Protein AF-A0A7C6YYS9-F1 (afdb_monomer_lite)

Secondary structure (DSSP, 8-state):
-EEEE--S--EE-TTPPP--TT-EEEEE-TTS-EEEEP--GGGEE----SS--S--EEEEEETTEEEEEE--EEPPP--------------

Structure (mmCIF, N/CA/C/O backbone):
data_AF-A0A7C6YYS9-F1
#
_entry.id   AF-A0A7C6YYS9-F1
#
loop_
_atom_site.group_PDB
_atom_site.id
_atom_site.type_symbol
_atom_site.label_atom_id
_atom_site.label_alt_id
_atom_site.label_comp_id
_atom_site.label_asym_id
_atom_site.label_entity_id
_atom_site.label_seq_id
_atom_site.pdbx_PDB_ins_code
_atom_site.Cartn_x
_atom_site.Cartn_y
_atom_site.Cartn_z
_atom_site.occupancy
_atom_site.B_iso_or_equiv
_atom_site.auth_seq_id
_atom_site.auth_comp_id
_atom_site.auth_asym_id
_atom_site.auth_atom_id
_atom_site.pdbx_PDB_model_num
ATOM 1 N N . MET A 1 1 ? 10.013 -7.124 -6.662 1.00 92.75 1 MET A N 1
ATOM 2 C CA . MET A 1 1 ? 9.201 -5.982 -6.210 1.00 92.75 1 MET A CA 1
ATOM 3 C C . MET A 1 1 ? 9.396 -5.836 -4.717 1.00 92.75 1 MET A C 1
ATOM 5 O O . MET A 1 1 ? 9.497 -6.856 -4.042 1.00 92.75 1 MET A O 1
ATOM 9 N N . ALA A 1 2 ? 9.467 -4.609 -4.220 1.00 95.88 2 ALA A N 1
ATOM 10 C CA . ALA A 1 2 ? 9.618 -4.313 -2.803 1.00 95.88 2 ALA A CA 1
ATOM 11 C C . ALA A 1 2 ? 8.815 -3.066 -2.424 1.00 95.88 2 ALA A C 1
ATOM 13 O O . ALA A 1 2 ? 8.622 -2.181 -3.252 1.00 95.88 2 ALA A O 1
ATOM 14 N N . ILE A 1 3 ? 8.391 -2.981 -1.165 1.00 95.75 3 ILE A N 1
ATOM 15 C CA . ILE A 1 3 ? 7.929 -1.721 -0.572 1.00 95.75 3 ILE A CA 1
ATOM 16 C C . ILE A 1 3 ? 9.167 -0.994 -0.057 1.00 95.75 3 ILE A C 1
ATOM 18 O O . ILE A 1 3 ? 9.811 -1.459 0.883 1.00 95.75 3 ILE A O 1
ATOM 22 N N . THR A 1 4 ? 9.522 0.121 -0.687 1.00 96.19 4 THR A N 1
ATOM 23 C CA . THR A 1 4 ? 10.693 0.933 -0.313 1.00 96.19 4 THR A CA 1
ATOM 24 C C . THR A 1 4 ? 10.326 2.060 0.639 1.00 96.19 4 THR A C 1
ATOM 26 O O . THR A 1 4 ? 11.180 2.550 1.373 1.00 96.19 4 THR A O 1
ATOM 29 N N . THR A 1 5 ? 9.057 2.465 0.670 1.00 95.31 5 THR A N 1
ATOM 30 C CA . THR A 1 5 ? 8.520 3.395 1.668 1.00 95.31 5 THR A CA 1
ATOM 31 C C . THR A 1 5 ? 7.145 2.897 2.111 1.00 95.31 5 THR A C 1
ATOM 33 O O . THR A 1 5 ? 6.265 2.734 1.267 1.00 95.31 5 THR A O 1
ATOM 36 N N . PRO A 1 6 ? 6.937 2.596 3.405 1.00 92.31 6 PRO A N 1
ATOM 37 C CA . PRO A 1 6 ? 5.614 2.251 3.920 1.00 92.31 6 PRO A CA 1
ATOM 38 C C . PRO A 1 6 ? 4.643 3.436 3.845 1.00 92.31 6 PRO A C 1
ATOM 40 O O . PRO A 1 6 ? 5.070 4.588 3.847 1.00 92.31 6 PRO A O 1
ATOM 43 N N . ALA A 1 7 ? 3.336 3.161 3.863 1.00 93.44 7 ALA A N 1
ATOM 44 C CA . ALA A 1 7 ? 2.331 4.212 4.030 1.00 93.44 7 ALA A CA 1
ATOM 45 C C . ALA A 1 7 ? 2.574 5.018 5.317 1.00 93.44 7 ALA A C 1
ATOM 47 O O . ALA A 1 7 ? 2.955 4.463 6.353 1.00 93.44 7 ALA A O 1
ATOM 48 N N . VAL A 1 8 ? 2.300 6.323 5.263 1.00 93.25 8 VAL A N 1
ATOM 49 C CA . VAL A 1 8 ? 2.485 7.228 6.410 1.00 93.25 8 VAL A CA 1
ATOM 50 C C . VAL A 1 8 ? 1.529 6.868 7.549 1.00 93.25 8 VAL A C 1
ATOM 52 O O . VAL A 1 8 ? 1.904 6.885 8.725 1.00 93.25 8 VAL A O 1
ATOM 55 N N . LYS A 1 9 ? 0.284 6.517 7.212 1.00 91.06 9 LYS A N 1
ATOM 56 C CA . LYS A 1 9 ? -0.737 6.165 8.196 1.00 91.06 9 LYS A CA 1
ATOM 57 C C . LYS A 1 9 ? -0.586 4.708 8.635 1.00 91.06 9 LYS A C 1
ATOM 59 O O . LYS A 1 9 ? -0.798 3.779 7.862 1.00 91.06 9 LYS A O 1
ATOM 64 N N . THR A 1 10 ? -0.266 4.520 9.913 1.00 87.62 10 THR A N 1
ATOM 65 C CA . THR A 1 10 ? -0.071 3.195 10.536 1.00 87.62 10 THR A CA 1
ATOM 66 C C . THR A 1 10 ? -1.067 2.893 11.656 1.00 87.62 10 THR A C 1
ATOM 68 O O . THR A 1 10 ? -1.161 1.748 12.104 1.00 87.62 10 THR A O 1
ATOM 71 N N . GLU A 1 11 ? -1.840 3.897 12.079 1.00 86.88 11 GLU A N 1
ATOM 72 C CA . GLU A 1 11 ? -2.897 3.773 13.080 1.00 86.88 11 GLU A CA 1
ATOM 73 C C . GLU A 1 11 ? -4.269 4.024 12.463 1.00 86.88 11 GLU A C 1
ATOM 75 O O . GLU A 1 11 ? -4.467 5.018 11.760 1.00 86.88 11 GLU A O 1
ATOM 80 N N . TYR A 1 12 ? -5.226 3.153 12.780 1.00 88.69 12 TYR A N 1
ATOM 81 C CA . TYR A 1 12 ? -6.590 3.231 12.261 1.00 88.69 12 TYR A CA 1
ATOM 82 C C . TYR A 1 12 ? -7.623 3.159 13.386 1.00 88.69 12 TYR A C 1
ATOM 84 O O . TYR A 1 12 ? -7.399 2.550 14.439 1.00 88.69 12 TYR A O 1
ATOM 92 N N . LYS A 1 13 ? -8.779 3.787 13.170 1.00 89.25 13 LYS A N 1
ATOM 93 C CA . LYS A 1 13 ? -9.986 3.533 13.970 1.00 89.25 13 LYS A CA 1
ATOM 94 C C . LYS A 1 13 ? -10.816 2.435 13.310 1.00 89.25 13 LYS A C 1
ATOM 96 O O . LYS A 1 13 ? -10.738 2.225 12.102 1.00 89.25 13 LYS A O 1
ATOM 101 N N . VAL A 1 14 ? -11.641 1.765 14.111 1.00 89.19 14 VAL A N 1
ATOM 102 C CA . VAL A 1 14 ? -12.622 0.800 13.598 1.00 89.19 14 VAL A CA 1
ATOM 103 C C . VAL A 1 14 ? -13.539 1.494 12.586 1.00 89.19 14 VAL A C 1
ATOM 105 O O . VAL A 1 14 ? -14.056 2.575 12.871 1.00 89.19 14 VAL A O 1
ATOM 108 N N . GLY A 1 15 ? -13.707 0.876 11.417 1.00 90.94 15 GLY A N 1
ATOM 109 C CA . GLY A 1 15 ? -14.503 1.383 10.300 1.00 90.94 15 GLY A CA 1
ATOM 110 C C . GLY A 1 15 ? -13.806 2.408 9.398 1.00 90.94 15 GLY A C 1
ATOM 111 O O . GLY A 1 15 ? -14.419 2.858 8.434 1.00 90.94 15 GLY A O 1
ATOM 112 N N . GLU A 1 16 ? -12.552 2.796 9.666 1.00 92.81 16 GLU A N 1
ATOM 113 C CA . GLU A 1 16 ? -11.798 3.635 8.724 1.00 92.81 16 GLU A CA 1
ATOM 114 C C . GLU A 1 16 ? -11.394 2.852 7.471 1.00 92.81 16 GLU A C 1
ATOM 116 O O . GLU A 1 16 ? -11.135 1.648 7.517 1.00 92.81 16 GLU A O 1
ATOM 121 N N 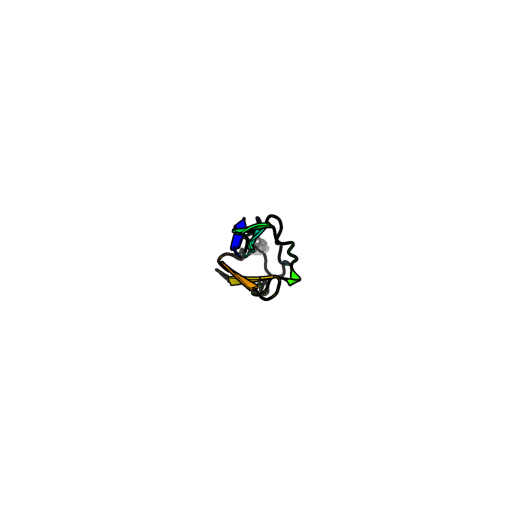. THR A 1 17 ? -11.305 3.566 6.351 1.00 94.69 17 THR A N 1
ATOM 122 C CA . THR A 1 17 ? -10.807 3.046 5.077 1.00 94.69 17 THR A CA 1
ATOM 123 C C . THR A 1 17 ? -9.283 3.055 5.047 1.00 94.69 17 THR A C 1
ATOM 125 O O . THR A 1 17 ? -8.658 3.943 5.632 1.00 94.69 17 THR A O 1
ATOM 128 N N . LEU A 1 18 ? -8.690 2.092 4.337 1.00 94.75 18 LEU A N 1
ATOM 129 C CA . LEU A 1 18 ? -7.249 2.034 4.105 1.00 94.75 18 LEU A CA 1
ATOM 130 C C . LEU A 1 18 ? -6.757 3.316 3.411 1.00 94.75 18 LEU A C 1
ATOM 132 O O . LEU A 1 18 ? -7.351 3.766 2.434 1.00 94.75 18 LEU A O 1
ATOM 136 N N . ASP A 1 19 ? -5.656 3.870 3.912 1.00 95.44 19 ASP A N 1
ATOM 137 C CA . ASP A 1 19 ? -4.953 5.012 3.335 1.00 95.44 19 ASP A CA 1
ATOM 138 C C . ASP A 1 19 ? -3.508 4.604 3.030 1.00 95.44 19 ASP A C 1
ATOM 140 O O . ASP A 1 19 ? -2.713 4.321 3.930 1.00 95.44 19 ASP A O 1
ATOM 144 N N . ILE A 1 20 ? -3.180 4.554 1.740 1.00 96.00 20 ILE A N 1
ATOM 145 C CA . ILE A 1 20 ? -1.849 4.179 1.251 1.00 96.00 20 ILE A CA 1
ATOM 146 C C . ILE A 1 20 ? -0.969 5.392 0.932 1.00 96.00 20 ILE A C 1
ATOM 148 O O . ILE A 1 20 ? 0.086 5.236 0.321 1.00 96.00 20 ILE A O 1
ATOM 152 N N . THR A 1 21 ? -1.372 6.603 1.326 1.00 96.50 21 THR A N 1
ATOM 153 C CA . THR A 1 21 ? -0.614 7.826 1.041 1.00 96.50 21 THR A CA 1
ATOM 154 C C . THR A 1 21 ? 0.829 7.708 1.541 1.00 96.50 21 THR A C 1
ATOM 156 O O . THR A 1 21 ? 1.095 7.337 2.691 1.00 96.50 21 THR A O 1
ATOM 159 N N . GLY A 1 22 ? 1.771 8.022 0.650 1.00 95.56 22 GLY A N 1
ATOM 160 C CA . GLY A 1 22 ? 3.213 7.928 0.887 1.00 95.56 22 GLY A CA 1
ATOM 161 C C . GLY A 1 22 ? 3.810 6.528 0.714 1.00 95.56 22 GLY A C 1
ATOM 162 O O . GLY A 1 22 ? 5.026 6.393 0.815 1.00 95.56 22 GLY A O 1
ATOM 163 N N . MET A 1 23 ? 3.002 5.500 0.431 1.00 96.06 23 MET A N 1
ATOM 164 C CA . MET A 1 23 ? 3.534 4.185 0.083 1.00 96.06 23 MET A CA 1
ATOM 165 C C . MET A 1 23 ? 4.240 4.244 -1.275 1.00 96.06 23 MET A C 1
ATOM 167 O O . MET A 1 23 ? 3.650 4.672 -2.264 1.00 96.06 23 MET A O 1
ATOM 171 N N . VAL A 1 24 ? 5.481 3.760 -1.320 1.00 97.12 24 VAL A N 1
ATOM 172 C CA . VAL A 1 24 ? 6.260 3.599 -2.553 1.00 97.12 24 VAL A CA 1
ATOM 173 C C . VAL A 1 24 ? 6.605 2.130 -2.730 1.00 97.12 24 VAL A C 1
ATOM 175 O O . VAL A 1 24 ? 7.173 1.487 -1.838 1.00 97.12 24 VAL A O 1
ATOM 178 N N . VAL A 1 25 ? 6.259 1.606 -3.901 1.00 97.62 25 VAL A N 1
ATOM 179 C CA . VAL A 1 25 ? 6.554 0.240 -4.329 1.00 97.62 25 VAL A CA 1
ATOM 180 C C . VAL A 1 25 ? 7.475 0.313 -5.530 1.00 97.62 25 VAL A C 1
ATOM 182 O O . VAL A 1 25 ? 7.228 1.091 -6.444 1.00 97.62 25 VAL A O 1
ATOM 185 N N . THR A 1 26 ? 8.534 -0.493 -5.540 1.00 97.69 26 THR A N 1
ATOM 186 C CA . THR A 1 26 ? 9.473 -0.551 -6.660 1.00 97.69 26 THR A CA 1
ATOM 187 C C . THR 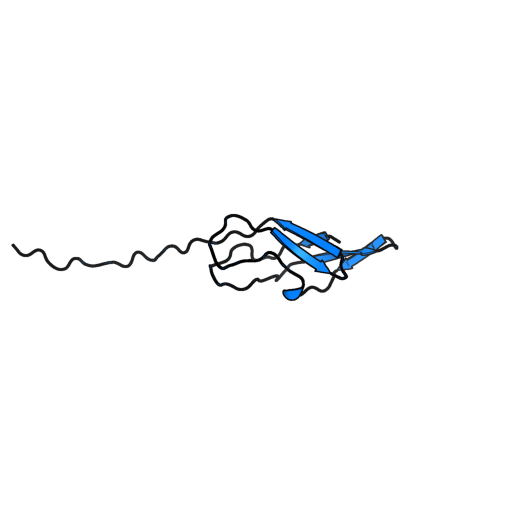A 1 26 ? 9.545 -1.935 -7.285 1.00 97.69 26 THR A C 1
ATOM 189 O O . THR A 1 26 ? 9.599 -2.966 -6.600 1.00 97.69 26 THR A O 1
ATOM 192 N N . GLY A 1 27 ? 9.566 -1.964 -8.614 1.00 96.69 27 GLY A N 1
ATOM 193 C CA . GLY A 1 27 ? 9.894 -3.127 -9.422 1.00 96.69 27 GLY A CA 1
ATOM 194 C C . GLY A 1 27 ? 11.385 -3.179 -9.733 1.00 96.69 27 GLY A C 1
ATOM 195 O O . GLY A 1 27 ? 12.030 -2.151 -9.927 1.00 96.69 27 GLY A O 1
ATOM 196 N N . THR A 1 28 ? 11.929 -4.393 -9.806 1.00 94.81 28 TH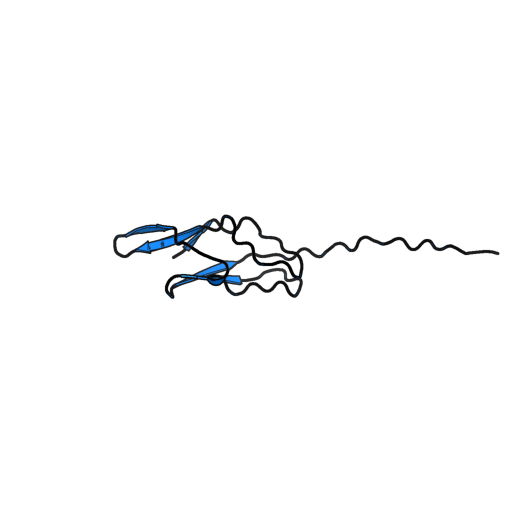R A N 1
ATOM 197 C CA . THR A 1 28 ? 13.267 -4.662 -10.349 1.00 94.81 28 THR A CA 1
ATOM 198 C C . THR A 1 28 ? 13.087 -5.497 -11.606 1.00 94.81 28 THR A C 1
ATOM 200 O O . THR A 1 28 ? 12.414 -6.534 -11.563 1.00 94.81 28 THR A O 1
ATOM 203 N N . TYR A 1 29 ? 13.650 -5.025 -12.712 1.00 92.88 29 TYR A N 1
ATOM 204 C CA . TYR A 1 29 ? 13.445 -5.578 -14.047 1.00 92.88 29 TYR A CA 1
ATOM 205 C C . TYR A 1 29 ? 14.657 -6.402 -14.501 1.00 92.88 29 TYR A C 1
ATOM 207 O O . TYR A 1 29 ? 15.711 -6.388 -13.867 1.00 92.88 29 TYR A O 1
ATOM 215 N N . SER A 1 30 ? 14.509 -7.163 -15.590 1.00 95.06 30 SER A N 1
ATOM 216 C CA . SER A 1 30 ? 15.572 -8.040 -16.110 1.00 95.06 30 SER A CA 1
ATOM 217 C C . SER A 1 30 ? 16.817 -7.280 -16.571 1.00 95.06 30 SER A C 1
ATOM 219 O O . SER A 1 30 ? 17.911 -7.831 -16.553 1.00 95.06 30 SER A O 1
ATOM 221 N N . ASP A 1 31 ? 16.656 -6.015 -16.960 1.00 96.12 31 ASP A N 1
ATOM 222 C CA . ASP A 1 31 ? 17.745 -5.088 -17.290 1.00 96.12 31 ASP A CA 1
ATOM 223 C C . ASP A 1 31 ? 18.396 -4.456 -16.044 1.00 96.12 31 ASP A C 1
ATOM 225 O O . ASP A 1 31 ? 19.218 -3.553 -16.161 1.00 96.12 31 ASP A O 1
ATOM 229 N N . SER A 1 32 ? 18.044 -4.933 -14.845 1.00 95.25 32 SER A N 1
ATOM 230 C CA . SER A 1 32 ? 18.455 -4.395 -13.543 1.00 95.25 32 SER A CA 1
ATOM 231 C C . SER A 1 32 ? 17.958 -2.977 -13.240 1.00 95.25 32 SER A C 1
ATOM 233 O O . SER A 1 32 ? 18.318 -2.422 -12.201 1.00 95.25 32 SER A O 1
ATOM 235 N N . SER A 1 33 ? 17.106 -2.388 -14.087 1.00 97.38 33 SER A N 1
ATOM 236 C CA . SER A 1 33 ? 16.482 -1.106 -13.771 1.00 97.38 33 SER A CA 1
ATOM 237 C C . SER A 1 33 ? 15.521 -1.244 -12.588 1.00 97.38 33 SER A C 1
ATOM 239 O O . SER A 1 33 ? 14.895 -2.290 -12.371 1.00 97.38 33 SER A O 1
ATOM 241 N N . ILE A 1 34 ? 15.422 -0.168 -11.807 1.00 96.94 34 ILE A N 1
ATOM 242 C CA . ILE A 1 34 ? 14.480 -0.032 -10.697 1.00 96.94 34 ILE A CA 1
ATOM 243 C C . ILE A 1 34 ? 13.521 1.097 -11.050 1.00 96.94 34 ILE A C 1
ATOM 245 O O . ILE A 1 34 ? 13.961 2.187 -11.418 1.00 96.94 34 ILE A O 1
ATOM 249 N N . LYS A 1 35 ? 12.218 0.832 -10.954 1.00 97.25 35 LYS A N 1
ATOM 250 C CA . LYS A 1 35 ? 11.167 1.820 -11.221 1.00 97.25 35 LYS A CA 1
ATOM 251 C C . LYS A 1 35 ? 10.123 1.785 -10.121 1.00 97.25 35 LYS A C 1
ATOM 253 O O . LYS A 1 35 ? 9.892 0.731 -9.533 1.00 97.25 35 LYS A O 1
ATOM 258 N N . GLU A 1 36 ? 9.516 2.933 -9.854 1.00 97.81 36 GLU A N 1
ATOM 259 C CA . GLU A 1 36 ? 8.326 3.002 -9.013 1.00 97.81 36 GLU A CA 1
ATOM 260 C C . GLU A 1 36 ? 7.125 2.433 -9.765 1.00 97.81 36 GLU A C 1
ATOM 262 O O . GLU A 1 36 ? 6.919 2.721 -10.945 1.00 97.81 36 GLU A O 1
ATOM 267 N N . GLU A 1 37 ? 6.346 1.621 -9.062 1.00 97.62 37 GLU A N 1
ATOM 268 C CA . GLU A 1 37 ? 5.102 1.058 -9.558 1.00 97.62 37 GLU A CA 1
ATOM 269 C C . GLU A 1 37 ? 3.938 1.949 -9.132 1.00 97.62 37 GLU A C 1
ATOM 271 O O . GLU A 1 37 ? 3.840 2.363 -7.973 1.00 97.62 37 GLU A O 1
ATOM 276 N N . THR A 1 38 ? 3.025 2.227 -10.062 1.00 96.69 38 THR A N 1
ATOM 277 C CA . THR A 1 38 ? 1.779 2.922 -9.722 1.00 96.69 38 THR A CA 1
ATOM 278 C C . THR A 1 38 ? 0.852 1.948 -9.005 1.00 96.69 38 THR A C 1
ATOM 280 O O . THR A 1 38 ? 0.507 0.903 -9.552 1.00 96.69 38 THR A O 1
ATOM 283 N N . ILE A 1 39 ? 0.436 2.299 -7.790 1.00 97.19 39 ILE A N 1
ATOM 284 C CA . ILE A 1 39 ? -0.460 1.482 -6.969 1.00 97.19 39 ILE A CA 1
ATOM 285 C C . ILE A 1 39 ? -1.702 2.264 -6.551 1.00 97.19 39 ILE A C 1
ATOM 287 O O . ILE A 1 39 ? -1.684 3.484 -6.390 1.00 97.19 39 ILE A O 1
ATOM 291 N N . THR A 1 40 ? -2.781 1.527 -6.334 1.00 97.69 40 THR A N 1
ATOM 292 C CA . THR A 1 40 ? -4.046 2.003 -5.775 1.00 97.69 40 THR A CA 1
ATOM 293 C C . THR A 1 40 ? -4.445 1.122 -4.592 1.00 97.69 40 THR A C 1
ATOM 295 O O . THR A 1 40 ? -3.823 0.090 -4.333 1.00 97.69 40 THR A O 1
ATOM 298 N N . VAL A 1 41 ? -5.492 1.513 -3.862 1.00 97.12 41 VAL A N 1
ATOM 299 C CA . VAL A 1 41 ? -6.026 0.712 -2.747 1.00 97.12 41 VAL A CA 1
ATOM 300 C C . VAL A 1 41 ? -6.453 -0.686 -3.212 1.00 97.12 41 VAL A C 1
ATOM 302 O O . VAL A 1 41 ? -6.249 -1.643 -2.473 1.00 97.12 41 V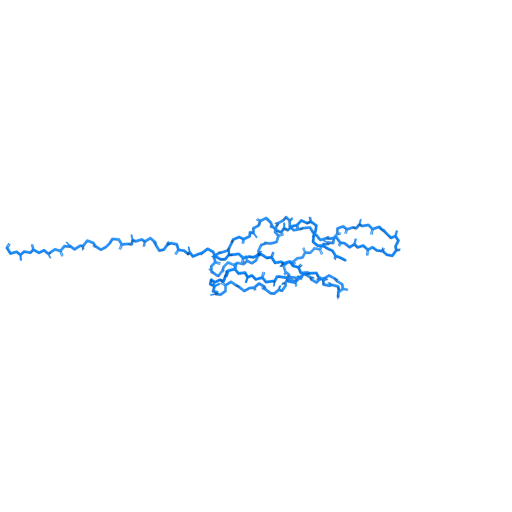AL A O 1
ATOM 305 N N . ASP A 1 42 ? -6.932 -0.832 -4.451 1.00 97.62 42 ASP A N 1
ATOM 306 C CA . ASP A 1 42 ? -7.362 -2.119 -5.020 1.00 97.62 42 ASP A CA 1
ATOM 307 C C . ASP A 1 42 ? -6.203 -3.113 -5.202 1.00 97.62 42 ASP A C 1
ATOM 309 O O . ASP A 1 42 ? -6.411 -4.324 -5.264 1.00 97.62 42 ASP A O 1
ATOM 313 N N . ASN A 1 43 ? -4.960 -2.623 -5.245 1.00 97.81 43 ASN A N 1
ATOM 314 C CA . ASN A 1 43 ? -3.775 -3.478 -5.257 1.00 97.81 43 ASN A CA 1
ATOM 315 C C . ASN A 1 43 ? -3.472 -4.082 -3.878 1.00 97.81 43 ASN A C 1
ATOM 317 O O . ASN A 1 43 ? -2.605 -4.954 -3.787 1.00 97.81 43 ASN A O 1
ATOM 321 N N . VAL A 1 44 ? -4.128 -3.616 -2.809 1.00 96.44 44 VAL A N 1
ATOM 322 C CA . VAL A 1 44 ? -3.813 -3.972 -1.425 1.00 96.44 44 VAL A CA 1
ATOM 323 C C . VAL A 1 44 ? -4.907 -4.842 -0.817 1.00 96.44 44 VAL A C 1
ATOM 325 O O . VAL A 1 44 ? -6.081 -4.494 -0.791 1.00 96.44 44 VAL A O 1
ATOM 328 N N . THR A 1 45 ? -4.501 -5.977 -0.257 1.00 96.81 45 THR A N 1
ATOM 329 C CA . THR A 1 45 ? -5.384 -6.914 0.451 1.00 96.81 45 THR A CA 1
ATOM 330 C C . THR A 1 45 ? -4.876 -7.172 1.868 1.00 96.81 45 THR A C 1
ATOM 332 O O . THR A 1 45 ? -3.736 -6.841 2.197 1.00 96.81 45 THR A O 1
ATOM 335 N N . GLY A 1 46 ? -5.721 -7.757 2.722 1.00 93.88 46 GLY A N 1
ATOM 336 C CA . GLY A 1 46 ? -5.383 -8.065 4.120 1.00 93.88 46 GLY A CA 1
ATOM 337 C C . GLY A 1 46 ? -5.660 -6.933 5.114 1.00 93.88 46 GLY A C 1
ATOM 338 O O . GLY A 1 46 ? -5.339 -7.070 6.290 1.00 93.88 46 GLY A O 1
ATOM 339 N N . PHE A 1 47 ? -6.260 -5.827 4.661 1.00 93.31 47 PHE A N 1
ATOM 340 C CA . PHE A 1 47 ? -6.756 -4.774 5.542 1.00 93.31 47 PHE A CA 1
ATOM 341 C C . PHE A 1 47 ? -8.182 -5.089 6.000 1.00 93.31 47 PHE A C 1
ATOM 343 O O . PHE A 1 47 ? -9.100 -5.110 5.183 1.00 93.31 47 PHE A O 1
ATOM 350 N N . ASP A 1 48 ? -8.372 -5.268 7.303 1.00 91.94 48 ASP A N 1
ATOM 351 C CA . ASP A 1 48 ? -9.680 -5.355 7.950 1.00 91.94 48 ASP A CA 1
ATOM 352 C C . ASP A 1 48 ? -9.748 -4.360 9.116 1.00 91.94 48 ASP A C 1
ATOM 354 O O . ASP A 1 48 ? -8.972 -4.438 10.068 1.00 91.94 48 ASP A O 1
ATOM 358 N N . SER A 1 49 ? -10.660 -3.390 9.032 1.00 91.75 49 SER A N 1
ATOM 359 C CA . SER A 1 49 ? -10.913 -2.401 10.085 1.00 91.75 49 SER A CA 1
ATOM 360 C C . SER A 1 49 ? -12.192 -2.662 10.880 1.00 91.75 49 SER A C 1
ATOM 362 O O . SER A 1 49 ? -12.663 -1.769 11.585 1.00 91.75 49 SER A O 1
ATOM 364 N N . SER A 1 50 ? -12.765 -3.866 10.812 1.00 90.75 50 SER A N 1
ATOM 365 C CA . SER A 1 50 ? -13.989 -4.227 11.539 1.00 90.75 50 SER A CA 1
ATOM 366 C C . SER A 1 50 ? -13.791 -4.349 13.054 1.00 90.75 50 SER A C 1
ATOM 368 O O . SER A 1 50 ? -14.738 -4.157 13.821 1.00 90.75 50 SER A O 1
ATOM 370 N N . ALA A 1 51 ? -12.564 -4.622 13.508 1.00 86.88 51 ALA A N 1
ATOM 371 C CA . ALA A 1 51 ? -12.235 -4.802 14.917 1.00 86.88 51 ALA A CA 1
ATOM 372 C C . ALA A 1 51 ? -10.840 -4.271 15.272 1.00 86.88 51 ALA A C 1
ATOM 374 O O . ALA A 1 51 ? -9.981 -4.053 14.421 1.00 86.88 51 ALA A O 1
ATOM 375 N N . VAL A 1 52 ? -10.604 -4.069 16.571 1.00 85.81 52 VAL A N 1
ATOM 376 C CA . VAL A 1 52 ? -9.275 -3.702 17.070 1.00 85.81 52 VAL A CA 1
ATOM 377 C C . VAL A 1 52 ? -8.371 -4.930 17.028 1.00 85.81 52 VAL A C 1
ATOM 379 O O . VAL A 1 52 ? -8.612 -5.895 17.749 1.00 85.81 52 VAL A O 1
ATOM 382 N N . VAL A 1 53 ? -7.298 -4.855 16.245 1.00 85.69 53 VAL A N 1
ATOM 383 C CA . VAL A 1 53 ? -6.232 -5.861 16.198 1.00 85.69 53 VAL A CA 1
ATOM 384 C C . VAL A 1 53 ? -4.862 -5.196 16.361 1.00 85.69 53 VAL A C 1
ATOM 386 O O . VAL A 1 53 ? -4.674 -4.027 16.013 1.00 85.69 53 VAL A O 1
ATOM 389 N N . ALA A 1 54 ? -3.922 -5.926 16.966 1.00 81.31 54 ALA A N 1
ATOM 390 C CA . ALA A 1 54 ? -2.573 -5.433 17.229 1.00 81.31 54 ALA A CA 1
ATOM 391 C C . ALA A 1 54 ? -1.724 -5.352 15.954 1.00 81.31 54 ALA A C 1
ATOM 393 O O . ALA A 1 54 ? -0.914 -4.442 15.826 1.00 81.31 54 ALA A O 1
ATOM 394 N N . GLU A 1 55 ? -1.908 -6.285 15.018 1.00 85.94 55 GLU A N 1
ATOM 395 C CA . GLU A 1 55 ? -1.160 -6.331 13.765 1.00 85.94 55 GLU A CA 1
ATOM 396 C C . GLU A 1 55 ? -2.014 -6.898 12.630 1.00 85.94 55 GLU A C 1
ATOM 398 O O . GLU A 1 55 ? -2.811 -7.812 12.835 1.00 85.94 55 GLU A O 1
ATOM 403 N N . GLN A 1 56 ? -1.791 -6.389 11.418 1.00 89.31 56 GLN A N 1
ATOM 404 C CA . GLN A 1 56 ? -2.273 -6.980 10.172 1.00 89.31 56 GLN A CA 1
ATOM 405 C C . GLN A 1 56 ? -1.134 -7.077 9.161 1.00 89.31 56 GLN A C 1
ATOM 407 O O . GLN A 1 56 ? -0.187 -6.279 9.184 1.00 89.31 56 GLN A O 1
ATOM 412 N N . ILE A 1 57 ? -1.246 -8.058 8.269 1.00 92.06 57 ILE A N 1
ATOM 413 C CA . ILE A 1 57 ? -0.346 -8.233 7.133 1.00 92.06 57 ILE A CA 1
ATOM 414 C C . ILE A 1 57 ? -1.072 -7.710 5.905 1.00 92.06 57 ILE A C 1
ATOM 416 O O . ILE A 1 57 ? -2.096 -8.267 5.518 1.00 92.06 57 ILE A O 1
ATOM 420 N N . LEU A 1 58 ? -0.520 -6.670 5.285 1.00 94.00 58 LEU A N 1
ATOM 421 C CA . LEU A 1 58 ? -1.010 -6.216 3.992 1.00 94.00 58 LEU A CA 1
ATOM 422 C C . LEU A 1 58 ? -0.202 -6.862 2.875 1.00 94.00 58 LEU A C 1
ATOM 424 O O . LEU A 1 58 ? 1.026 -6.952 2.961 1.00 94.00 58 LEU A O 1
ATOM 428 N N . THR A 1 59 ? -0.900 -7.273 1.821 1.00 96.19 59 THR A N 1
ATOM 429 C CA . THR A 1 59 ? -0.301 -7.793 0.590 1.00 96.19 59 THR A CA 1
ATOM 430 C C . THR A 1 59 ? -0.582 -6.825 -0.544 1.00 96.19 59 THR A C 1
ATOM 432 O O . THR A 1 59 ? -1.743 -6.557 -0.840 1.00 96.19 59 THR A O 1
ATOM 435 N N . VAL A 1 60 ? 0.474 -6.330 -1.185 1.00 97.25 60 VAL A N 1
ATOM 436 C CA . VAL A 1 60 ? 0.387 -5.496 -2.387 1.00 97.25 60 VAL A CA 1
ATOM 437 C C . VAL A 1 60 ? 0.645 -6.365 -3.611 1.00 97.25 60 VAL A C 1
ATOM 439 O O . VAL A 1 60 ? 1.648 -7.081 -3.644 1.00 97.25 60 VAL A O 1
ATOM 442 N N . THR A 1 61 ? -0.240 -6.290 -4.605 1.00 97.62 61 THR A N 1
ATOM 443 C CA . THR A 1 61 ? -0.149 -7.042 -5.863 1.00 97.62 61 THR A CA 1
ATOM 444 C C . THR A 1 61 ? -0.072 -6.100 -7.060 1.00 97.62 61 THR A C 1
ATOM 446 O O . THR A 1 61 ? -0.990 -5.313 -7.289 1.00 97.62 61 THR A O 1
ATOM 449 N N . VAL A 1 62 ? 0.996 -6.221 -7.850 1.00 96.00 62 VAL A N 1
ATOM 450 C CA . VAL A 1 62 ? 1.196 -5.500 -9.119 1.00 96.00 62 VAL A CA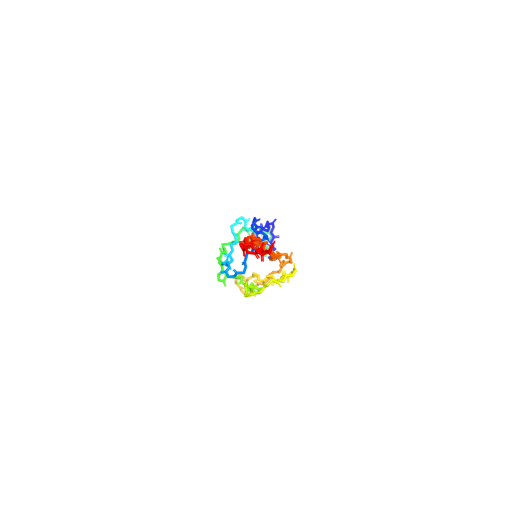 1
ATOM 451 C C . VAL A 1 62 ? 1.645 -6.515 -10.166 1.00 96.00 62 VAL A C 1
ATOM 453 O O . VAL A 1 62 ? 2.587 -7.269 -9.922 1.00 96.00 62 VAL A O 1
ATOM 456 N N . ASP A 1 63 ? 0.939 -6.591 -11.296 1.00 92.69 63 ASP A N 1
ATOM 457 C CA . ASP A 1 63 ? 1.219 -7.522 -12.404 1.00 92.69 63 ASP A CA 1
ATOM 458 C C . ASP A 1 63 ? 1.436 -8.984 -11.965 1.00 92.69 63 ASP A C 1
ATOM 460 O O . ASP A 1 63 ? 2.350 -9.679 -12.413 1.00 92.69 63 ASP A O 1
ATOM 464 N N . GLY A 1 64 ? 0.619 -9.453 -11.015 1.00 93.56 64 GLY A N 1
ATOM 465 C CA . GLY A 1 64 ? 0.688 -10.813 -10.467 1.00 93.56 64 GLY A CA 1
ATOM 466 C C . GLY A 1 64 ? 1.868 -11.076 -9.522 1.00 93.56 64 GLY A C 1
ATOM 467 O O . GLY A 1 64 ? 1.967 -12.165 -8.958 1.00 93.56 64 GLY A O 1
ATOM 468 N N . LYS A 1 65 ? 2.750 -10.096 -9.301 1.00 94.75 65 LYS A N 1
ATOM 469 C CA . LYS A 1 65 ? 3.804 -10.159 -8.285 1.00 94.75 65 LYS A CA 1
ATOM 470 C C . LYS A 1 65 ? 3.278 -9.598 -6.977 1.00 94.75 65 LYS A C 1
ATOM 472 O O . LYS A 1 65 ? 2.572 -8.594 -6.970 1.00 94.75 65 LYS A O 1
ATOM 477 N N . THR A 1 66 ? 3.678 -10.209 -5.869 1.00 96.56 66 THR A N 1
ATOM 478 C CA . THR A 1 66 ? 3.252 -9.793 -4.534 1.00 96.56 66 THR A CA 1
ATOM 479 C C . THR A 1 66 ? 4.429 -9.362 -3.672 1.00 96.56 66 THR A C 1
ATOM 481 O O . THR A 1 66 ? 5.567 -9.806 -3.837 1.00 96.56 66 THR A O 1
ATOM 484 N N . THR A 1 67 ? 4.154 -8.463 -2.738 1.00 96.62 67 THR A N 1
ATOM 485 C CA . THR A 1 67 ? 5.032 -8.162 -1.611 1.00 96.62 67 THR A CA 1
ATOM 486 C C . THR A 1 67 ? 4.163 -7.890 -0.393 1.00 96.62 67 THR A C 1
ATOM 488 O O . THR A 1 67 ? 3.008 -7.481 -0.520 1.00 96.62 67 THR A O 1
ATOM 491 N N . THR A 1 68 ? 4.694 -8.153 0.792 1.00 93.88 68 THR A N 1
ATOM 492 C CA . THR A 1 68 ? 3.949 -8.002 2.040 1.00 93.88 68 THR A CA 1
ATOM 493 C C . THR A 1 68 ? 4.695 -7.084 2.975 1.00 93.88 68 THR A C 1
ATOM 495 O O . THR A 1 68 ? 5.923 -7.150 3.048 1.00 93.88 68 THR A O 1
ATOM 498 N N . TYR A 1 69 ? 3.964 -6.322 3.776 1.00 87.38 69 TYR A N 1
ATOM 499 C CA . TYR A 1 69 ? 4.554 -5.668 4.933 1.00 87.38 69 TYR A CA 1
ATOM 500 C C . TYR A 1 69 ? 3.667 -5.837 6.160 1.00 87.38 69 TYR A C 1
ATOM 502 O O . TYR A 1 69 ? 2.438 -5.887 6.086 1.00 87.38 69 TYR A O 1
ATOM 510 N N . LYS A 1 70 ? 4.332 -5.964 7.307 1.00 79.25 70 LYS A N 1
ATOM 511 C CA . LYS A 1 70 ? 3.695 -6.013 8.619 1.00 79.25 70 LYS A CA 1
ATOM 512 C C . LYS A 1 70 ? 3.690 -4.607 9.180 1.00 79.25 70 LYS A C 1
ATOM 514 O O . LYS A 1 70 ? 4.776 -4.037 9.298 1.00 79.25 70 LYS A O 1
ATOM 519 N N . ARG A 1 71 ? 2.504 -4.098 9.530 1.00 67.00 71 ARG A N 1
ATOM 520 C CA . ARG A 1 71 ? 2.239 -3.130 10.614 1.00 67.00 71 ARG A CA 1
ATOM 521 C C . ARG A 1 71 ? 0.988 -2.324 10.286 1.00 67.00 71 ARG A C 1
ATOM 523 O O . ARG A 1 71 ? 1.037 -1.451 9.428 1.00 67.00 71 ARG A O 1
ATOM 530 N N . LEU A 1 72 ? -0.067 -2.565 11.057 1.00 66.62 72 LEU A N 1
ATOM 531 C CA . LEU A 1 72 ? -1.204 -1.672 11.258 1.00 66.62 72 LEU A CA 1
ATOM 532 C C . LEU A 1 72 ? -1.751 -1.927 12.661 1.00 66.62 72 LEU A C 1
ATOM 534 O O . LEU A 1 72 ? -2.059 -3.072 12.984 1.00 66.62 72 LEU A O 1
ATOM 538 N N . ILE A 1 73 ? -1.843 -0.884 13.484 1.00 69.06 73 ILE A N 1
ATOM 539 C CA . ILE A 1 73 ? -2.349 -0.973 14.860 1.00 69.06 73 ILE A CA 1
ATOM 540 C C . ILE A 1 73 ? -3.669 -0.213 14.923 1.00 69.06 73 ILE A C 1
ATOM 542 O O . ILE A 1 73 ? -3.737 0.956 14.542 1.00 69.06 73 ILE A O 1
ATOM 546 N N . PHE A 1 74 ? -4.723 -0.832 15.449 1.00 70.69 74 PHE A N 1
ATOM 547 C CA . PHE A 1 74 ? -5.955 -0.091 15.707 1.00 70.69 74 PHE A CA 1
ATOM 548 C C . PHE A 1 74 ? -5.916 0.580 17.066 1.00 70.69 74 PHE A C 1
ATOM 550 O O . PHE A 1 74 ? -5.689 -0.050 18.103 1.00 70.69 74 PHE A O 1
ATOM 557 N N . LYS A 1 75 ? -6.212 1.877 17.078 1.00 69.62 75 LYS A N 1
ATOM 558 C CA . LYS A 1 75 ? -6.324 2.612 18.328 1.00 69.62 75 LYS A CA 1
ATOM 559 C C . LYS A 1 75 ? -7.663 2.290 18.971 1.00 69.62 75 LYS A C 1
ATOM 561 O O . LYS A 1 75 ? -8.723 2.576 18.413 1.00 69.62 75 LYS A O 1
ATOM 566 N N . LYS A 1 76 ? -7.630 1.762 20.196 1.00 65.12 76 LYS A N 1
ATOM 567 C CA . LYS A 1 76 ? -8.831 1.710 21.031 1.00 65.12 76 LYS A CA 1
ATOM 568 C C . LYS A 1 76 ? -9.303 3.146 21.253 1.00 65.12 76 LYS A C 1
ATOM 570 O O . LYS A 1 76 ? -8.562 3.971 21.791 1.00 65.12 76 LYS A O 1
ATOM 575 N N . LEU A 1 77 ? -10.531 3.456 20.840 1.00 61.47 77 LEU A N 1
ATOM 576 C CA . LEU A 1 77 ? -11.160 4.714 21.222 1.00 61.47 77 LEU A CA 1
ATOM 577 C C . LEU A 1 77 ? -11.202 4.752 22.752 1.00 61.47 77 LEU A C 1
ATOM 579 O O . LEU A 1 77 ? -11.814 3.885 23.381 1.00 61.47 77 LEU A O 1
ATOM 583 N N . LYS A 1 78 ? -10.560 5.750 23.368 1.00 56.53 78 LYS A N 1
ATOM 584 C CA . LYS A 1 78 ? -10.901 6.094 24.747 1.00 56.53 78 LYS A CA 1
ATOM 585 C C . LYS A 1 78 ? -12.355 6.558 24.693 1.00 56.53 78 LYS A C 1
ATOM 587 O O . LYS A 1 78 ? -12.627 7.608 24.111 1.00 56.53 78 LYS A O 1
ATOM 592 N N . LYS A 1 79 ? -13.299 5.768 25.223 1.00 49.09 79 LYS A N 1
ATOM 593 C CA . LYS A 1 79 ? -14.634 6.299 25.529 1.00 49.09 79 LYS A CA 1
ATOM 594 C C . LYS A 1 79 ? -14.382 7.560 26.355 1.00 49.09 79 LYS A C 1
ATOM 596 O O . LYS A 1 79 ? -13.662 7.485 27.347 1.00 49.09 79 LYS A O 1
ATOM 601 N N . LYS A 1 80 ? -14.922 8.709 25.933 1.00 49.97 80 LYS A N 1
ATOM 602 C CA . LYS A 1 80 ? -15.120 9.812 26.876 1.00 49.97 80 LYS A CA 1
ATOM 603 C C . LYS A 1 80 ? -15.882 9.194 28.046 1.00 49.97 80 LYS A C 1
ATOM 605 O O . LYS A 1 80 ? -16.950 8.625 27.824 1.00 49.97 80 LYS A O 1
ATOM 610 N N . GLU A 1 81 ? -15.316 9.229 29.245 1.00 50.62 81 GLU A N 1
ATOM 611 C CA . GLU A 1 81 ? -16.096 9.033 30.460 1.00 50.62 81 GLU A CA 1
ATOM 612 C C . GLU A 1 81 ? -17.195 10.099 30.421 1.00 50.62 81 GLU A C 1
ATOM 614 O O . GLU A 1 81 ? -16.938 11.287 30.602 1.00 50.62 81 GLU A O 1
ATOM 619 N N . SER A 1 82 ? -18.409 9.701 30.038 1.00 43.09 82 SER A N 1
ATOM 620 C CA . SER A 1 82 ? -19.568 10.571 30.164 1.00 43.09 82 SER A CA 1
ATOM 621 C C . SER A 1 82 ? -20.013 10.477 31.612 1.00 43.09 82 SER A C 1
ATOM 623 O O . SER A 1 82 ? -20.525 9.448 32.046 1.00 43.09 82 SER A O 1
ATOM 625 N N . ILE A 1 83 ? -19.765 11.561 32.335 1.00 54.62 83 ILE A N 1
ATOM 626 C CA . ILE A 1 83 ? -20.314 11.903 33.643 1.00 54.62 83 ILE A CA 1
ATOM 627 C C . ILE A 1 83 ? -21.809 11.554 33.687 1.00 54.62 83 ILE A C 1
ATOM 629 O O . ILE A 1 83 ? -22.594 12.096 32.909 1.00 54.62 83 ILE A O 1
ATOM 633 N N . LEU A 1 84 ? -22.204 10.685 34.619 1.00 49.84 84 LEU A N 1
ATOM 634 C CA . LEU A 1 84 ? -23.538 10.730 35.205 1.00 49.84 84 LEU A CA 1
ATOM 635 C C . LEU A 1 84 ? -23.390 11.371 36.583 1.00 49.84 84 LEU A C 1
ATOM 637 O O . LEU A 1 84 ? -22.826 10.792 37.511 1.00 49.84 84 LEU A O 1
ATOM 641 N N . LEU A 1 85 ? -23.867 12.612 36.666 1.00 47.28 85 LEU A N 1
ATOM 642 C CA . LEU A 1 85 ? -24.235 13.271 37.909 1.00 47.28 85 LEU A CA 1
ATOM 643 C C . LEU A 1 85 ? -25.187 12.339 38.667 1.00 47.28 85 LEU A C 1
ATOM 645 O O . LEU A 1 85 ? -26.282 12.062 38.182 1.00 47.28 85 LEU A O 1
ATOM 649 N N . HIS A 1 86 ? -24.805 11.893 39.860 1.00 51.31 86 HIS A N 1
ATOM 650 C CA . HIS A 1 86 ? -25.800 11.434 40.822 1.00 51.31 86 HIS A CA 1
ATOM 651 C C . HIS A 1 86 ? -26.404 12.685 41.457 1.00 51.31 86 HIS A C 1
ATOM 653 O O . HIS A 1 86 ? -25.929 13.189 42.471 1.00 51.31 86 HIS A O 1
ATOM 659 N N . SER A 1 87 ? -27.438 13.226 40.817 1.00 49.22 87 SER A N 1
ATOM 660 C CA . SER A 1 87 ? -28.493 13.892 41.568 1.00 49.22 87 SER A CA 1
ATOM 661 C C . SER A 1 87 ? -29.143 12.856 42.488 1.00 49.22 87 SER A C 1
ATOM 663 O O . SER A 1 87 ? -29.438 11.748 42.036 1.00 49.22 87 SER A O 1
ATOM 665 N N . SER A 1 88 ? -29.392 13.273 43.732 1.00 44.94 88 SER A N 1
ATOM 666 C CA . SER A 1 88 ? -30.154 12.593 44.791 1.00 44.94 88 SER A CA 1
ATOM 667 C C . SER A 1 88 ? -29.341 11.731 45.761 1.00 44.94 88 SER A C 1
ATOM 669 O O . SER A 1 88 ? -29.150 10.538 45.555 1.00 44.94 88 SER A O 1
ATOM 671 N N . ASN A 1 89 ? -29.009 12.314 46.914 1.00 40.38 89 ASN A N 1
ATOM 672 C CA . ASN A 1 89 ? -29.342 11.652 48.171 1.00 40.38 89 ASN A CA 1
ATOM 673 C C . ASN A 1 89 ? -29.914 12.699 49.135 1.00 40.38 89 ASN A C 1
ATOM 675 O O . ASN A 1 89 ? -29.189 13.516 49.695 1.00 40.38 89 ASN A O 1
ATOM 679 N N . SER A 1 90 ? -31.241 12.705 49.238 1.00 55.53 90 SER A N 1
ATOM 680 C CA . SER A 1 90 ? -31.976 13.322 50.335 1.00 55.53 90 SER A CA 1
ATOM 681 C C . SER A 1 90 ? -32.034 12.297 51.460 1.00 55.53 90 SER A C 1
ATOM 683 O O . SER A 1 90 ? -32.579 11.222 51.233 1.00 55.53 90 SER A O 1
ATOM 685 N N . MET A 1 91 ? -31.517 12.643 52.636 1.00 51.91 91 MET A N 1
ATOM 686 C CA . MET A 1 91 ? -32.089 12.346 53.955 1.00 51.91 91 MET A CA 1
ATOM 687 C C . MET A 1 91 ? -31.591 13.415 54.921 1.00 51.91 91 MET A C 1
ATO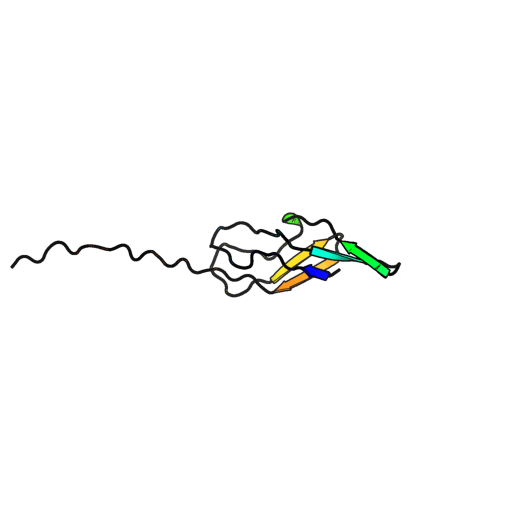M 689 O O . MET A 1 91 ? -30.379 13.720 54.865 1.00 51.91 91 MET A O 1
#

Radius of gyration: 20.76 Å; chains: 1; bounding box: 50×25×71 Å

Foldseek 3Di:
DDFPWFAPAQEDEQPDDDDRPRTWDWDQDPVRDIDTDDDDCVQKDFDHRNDFDQKTKIWGDDPNDIDIDITHGYDDPPPPPDDDDPDDDDD

pLDDT: mean 84.79, std 17.06, range [40.38, 97.81]

Sequence (91 aa):
MAITTPAVKTEYKVGETLDITGMVVTGTYSDSSIKEETITVDNVTGFDSSAVVAEQILTVTVDGKTTTYKRLIFKKLKKKESILLHSSNSM